Protein AF-A0A2U3QH13-F1 (afdb_monomer_lite)

pLDDT: mean 87.03, std 12.63, range [36.81, 96.69]

Foldseek 3Di:
DVLVVVVCVVQVWDDDPFWTWDWDQDPVRDIDIDTDGDDQWDWDQDPVRDIDIDGVNLLNVLCHVCVPDDSVVSSVVSVVVVVVVVCVVPVVPPPDD

Structure (mmCIF, N/CA/C/O backbone):
data_AF-A0A2U3QH13-F1
#
_entry.id   AF-A0A2U3QH13-F1
#
loop_
_atom_site.group_PDB
_atom_site.id
_atom_site.type_symbol
_atom_site.label_atom_id
_atom_site.label_alt_id
_atom_site.label_comp_id
_atom_site.label_asym_id
_atom_site.label_entity_id
_atom_site.label_seq_id
_atom_site.pdbx_PDB_ins_code
_atom_site.Cartn_x
_atom_site.Cartn_y
_atom_site.Cartn_z
_atom_site.occupancy
_atom_site.B_iso_or_equiv
_atom_site.auth_seq_id
_atom_site.auth_comp_id
_atom_site.auth_asym_id
_atom_site.auth_atom_id
_atom_site.pdbx_PDB_model_num
ATOM 1 N N . MET A 1 1 ? 7.460 -11.608 6.624 1.00 66.75 1 MET A N 1
ATOM 2 C CA . MET A 1 1 ? 6.467 -10.617 7.093 1.00 66.75 1 MET A CA 1
ATOM 3 C C . MET A 1 1 ? 6.915 -9.857 8.340 1.00 66.75 1 MET A C 1
ATOM 5 O O . MET A 1 1 ? 6.110 -9.116 8.876 1.00 66.75 1 MET A O 1
ATOM 9 N N . GLU A 1 2 ? 8.156 -9.982 8.825 1.00 81.50 2 GLU A N 1
ATOM 10 C CA . GLU A 1 2 ? 8.562 -9.188 9.998 1.00 81.50 2 GLU A CA 1
ATOM 11 C C . GLU A 1 2 ? 8.575 -7.682 9.688 1.00 81.50 2 GLU A C 1
ATOM 13 O O . GLU A 1 2 ? 8.057 -6.900 10.473 1.00 81.50 2 GLU A O 1
ATOM 18 N N . ALA A 1 3 ? 9.019 -7.293 8.487 1.00 85.00 3 ALA A N 1
ATOM 19 C CA . ALA A 1 3 ? 8.935 -5.907 8.033 1.00 85.00 3 ALA A CA 1
ATOM 20 C C . ALA A 1 3 ? 7.475 -5.427 7.881 1.00 85.00 3 ALA A C 1
ATOM 22 O O . ALA A 1 3 ? 7.130 -4.355 8.362 1.00 85.00 3 ALA A O 1
ATOM 23 N N . VAL A 1 4 ? 6.564 -6.253 7.350 1.00 87.75 4 VAL A N 1
ATOM 24 C CA . VAL A 1 4 ? 5.115 -5.953 7.384 1.00 87.75 4 VAL A CA 1
ATOM 25 C C . VAL A 1 4 ? 4.589 -5.739 8.812 1.00 87.75 4 VAL A C 1
ATOM 27 O O . VAL A 1 4 ? 3.818 -4.809 9.034 1.00 87.75 4 VAL A O 1
ATOM 30 N N . LYS A 1 5 ? 4.992 -6.557 9.796 1.00 90.25 5 LYS A N 1
ATOM 31 C CA . LYS A 1 5 ? 4.588 -6.353 11.201 1.00 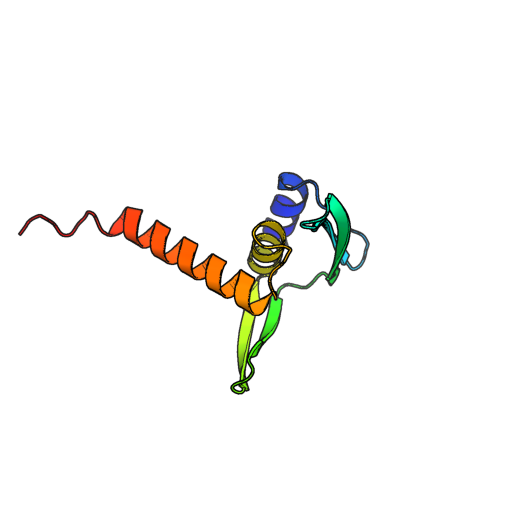90.25 5 LYS A CA 1
ATOM 32 C C . LYS A 1 5 ? 5.111 -5.034 11.759 1.00 90.25 5 LYS A C 1
ATOM 34 O O . LYS A 1 5 ? 4.396 -4.364 12.502 1.00 90.25 5 LYS A O 1
ATOM 39 N N . GLU A 1 6 ? 6.334 -4.658 11.398 1.00 91.25 6 GLU A N 1
ATOM 40 C CA . GLU A 1 6 ? 6.890 -3.358 11.761 1.00 91.25 6 GLU A CA 1
ATOM 41 C C . GLU A 1 6 ? 6.029 -2.220 11.198 1.00 91.25 6 GLU A C 1
ATOM 43 O O . GLU A 1 6 ? 5.667 -1.309 11.940 1.00 91.25 6 GLU A O 1
ATOM 48 N N . LEU A 1 7 ? 5.623 -2.306 9.927 1.00 90.31 7 LEU A N 1
ATOM 49 C CA . LEU A 1 7 ? 4.733 -1.325 9.296 1.00 90.31 7 LEU A CA 1
ATOM 50 C C . LEU A 1 7 ? 3.352 -1.284 9.960 1.00 90.31 7 LEU A C 1
ATOM 52 O O . LEU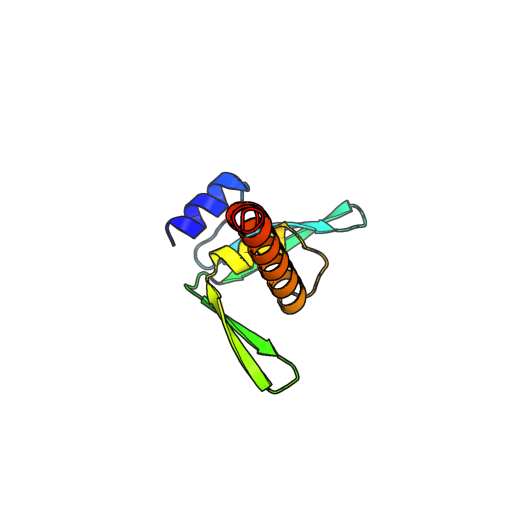 A 1 7 ? 2.820 -0.199 10.191 1.00 90.31 7 LEU A O 1
ATOM 56 N N . ILE A 1 8 ? 2.793 -2.444 10.325 1.00 89.69 8 ILE A N 1
ATOM 57 C CA . ILE A 1 8 ? 1.534 -2.528 11.078 1.00 89.69 8 ILE A CA 1
ATOM 58 C C . ILE A 1 8 ? 1.645 -1.745 12.388 1.00 89.69 8 ILE A C 1
ATOM 60 O O . ILE A 1 8 ? 0.779 -0.919 12.679 1.00 89.69 8 ILE A O 1
ATOM 64 N N . GLY A 1 9 ? 2.722 -1.952 13.149 1.00 91.94 9 GLY A N 1
ATOM 65 C CA . GLY A 1 9 ? 2.961 -1.227 14.397 1.00 91.94 9 GLY A CA 1
ATOM 66 C C . GLY A 1 9 ? 3.202 0.267 14.181 1.00 91.94 9 GLY A C 1
ATOM 67 O O . GLY A 1 9 ? 2.597 1.093 14.863 1.00 91.94 9 GLY A O 1
ATOM 68 N N . ARG A 1 10 ? 4.050 0.620 13.209 1.00 93.06 10 ARG A N 1
ATOM 69 C CA . ARG A 1 10 ? 4.445 2.003 12.904 1.00 93.06 10 ARG A CA 1
ATOM 70 C C . ARG A 1 10 ? 3.259 2.865 12.482 1.00 93.06 10 ARG A C 1
ATOM 72 O O . ARG A 1 10 ? 3.140 3.998 12.941 1.00 93.06 10 ARG A O 1
ATOM 79 N N . TYR A 1 11 ? 2.388 2.331 11.631 1.00 91.06 11 TYR A N 1
ATOM 80 C CA . TYR A 1 11 ? 1.251 3.066 11.076 1.00 91.06 11 TYR A CA 1
ATOM 81 C C . TYR A 1 11 ? -0.076 2.791 11.790 1.00 91.06 11 TYR A C 1
ATOM 83 O O . TYR A 1 11 ? -1.107 3.338 11.400 1.00 91.06 11 TYR A O 1
ATOM 91 N N . GLY A 1 12 ? -0.077 1.956 12.834 1.00 92.00 12 GLY A N 1
ATOM 92 C CA . GLY A 1 12 ? -1.298 1.584 13.549 1.00 92.00 12 GLY A CA 1
ATOM 93 C C . GLY A 1 12 ? -2.309 0.865 12.651 1.00 92.00 12 GLY A C 1
ATOM 94 O O . GLY A 1 12 ? -3.517 1.093 12.768 1.00 92.00 12 GLY A O 1
ATOM 95 N N . LEU A 1 13 ? -1.818 0.038 11.722 1.00 94.25 13 LEU A N 1
ATOM 96 C CA . LEU A 1 13 ? -2.668 -0.750 10.831 1.00 94.25 13 LEU A CA 1
ATOM 97 C C . LEU A 1 13 ? -3.390 -1.839 11.627 1.00 94.25 13 LEU A C 1
ATOM 99 O O . LEU A 1 13 ? -2.974 -2.234 12.717 1.00 94.25 13 LEU A O 1
ATOM 103 N N . GLN A 1 14 ? -4.484 -2.339 11.068 1.00 94.56 14 GLN A N 1
ATOM 104 C CA . GLN A 1 14 ? -5.203 -3.478 11.630 1.00 94.56 14 GLN A CA 1
ATOM 105 C C . GLN A 1 14 ? -4.894 -4.722 10.800 1.00 94.56 14 GLN A C 1
ATOM 107 O O . GLN A 1 14 ? -4.537 -4.626 9.629 1.00 94.56 14 GLN A O 1
ATOM 112 N N . GLU A 1 15 ? -5.052 -5.902 11.383 1.00 94.81 15 GLU A N 1
ATOM 113 C CA . GLU A 1 15 ? -4.976 -7.155 10.641 1.00 94.81 15 GLU A CA 1
ATOM 114 C C . GLU A 1 15 ? -5.984 -8.167 11.184 1.00 94.81 15 GLU A C 1
ATOM 116 O O . GLU A 1 15 ? -6.320 -8.155 12.369 1.00 94.81 15 GLU A O 1
ATOM 121 N N . ASP A 1 16 ? -6.465 -9.037 10.303 1.00 94.44 16 ASP A N 1
ATOM 122 C CA . ASP A 1 16 ? -7.236 -10.226 10.662 1.00 94.44 16 ASP A CA 1
ATOM 123 C C . ASP A 1 16 ? -6.474 -11.493 10.237 1.00 94.44 16 ASP A C 1
ATOM 125 O O . ASP A 1 16 ? -5.260 -11.457 10.033 1.00 94.44 16 ASP A O 1
ATOM 129 N N . GLN A 1 17 ? -7.139 -12.644 10.149 1.00 93.19 17 GLN A N 1
ATOM 130 C CA . GLN A 1 17 ? -6.481 -13.891 9.762 1.00 93.19 17 GLN A CA 1
ATOM 131 C C . GLN A 1 17 ? -5.894 -13.847 8.337 1.00 93.19 17 GLN A C 1
ATOM 133 O O . GLN A 1 17 ? -4.842 -14.438 8.093 1.00 93.19 17 GLN A O 1
ATOM 138 N N . GLU A 1 18 ? -6.532 -13.129 7.417 1.00 94.75 18 GLU A N 1
ATOM 139 C CA . GLU A 1 18 ? -6.233 -13.146 5.981 1.00 94.75 18 GLU A CA 1
ATOM 140 C C . GLU A 1 18 ? -5.763 -11.793 5.445 1.00 94.75 18 GLU A C 1
ATOM 142 O O . GLU A 1 18 ? -5.064 -11.752 4.431 1.00 94.75 18 GLU A O 1
ATOM 147 N N . HIS A 1 19 ? -6.096 -10.693 6.120 1.00 96.69 19 HIS A N 1
ATOM 148 C CA . HIS A 1 19 ? -5.923 -9.345 5.602 1.00 96.69 19 HIS A CA 1
ATOM 149 C C . HIS A 1 19 ? -5.079 -8.453 6.504 1.00 96.69 19 HIS A C 1
ATOM 151 O O . HIS A 1 19 ? -5.108 -8.543 7.731 1.00 96.69 19 HIS A O 1
ATOM 157 N N . ILE A 1 20 ? -4.378 -7.529 5.856 1.00 95.56 20 ILE A N 1
ATOM 158 C CA . ILE A 1 20 ? -3.872 -6.286 6.428 1.00 95.56 20 ILE A CA 1
ATOM 159 C C . ILE A 1 20 ? -4.876 -5.203 6.036 1.00 95.56 20 ILE A C 1
ATOM 161 O O . ILE A 1 20 ? -5.272 -5.097 4.874 1.00 95.56 20 ILE A O 1
ATOM 165 N N . ILE A 1 21 ? -5.318 -4.421 7.008 1.00 96.50 21 ILE A N 1
ATOM 166 C CA . ILE A 1 21 ? -6.388 -3.442 6.870 1.00 96.50 21 ILE A CA 1
ATOM 167 C C . ILE A 1 21 ? -5.783 -2.060 7.091 1.00 96.50 21 ILE A C 1
ATOM 169 O O . ILE A 1 21 ? -5.385 -1.702 8.204 1.00 96.50 21 ILE A O 1
ATOM 173 N N . ILE A 1 22 ? -5.742 -1.273 6.021 1.00 95.44 22 ILE A N 1
ATOM 174 C CA . ILE A 1 22 ? -5.181 0.075 6.019 1.00 95.44 22 ILE A CA 1
ATOM 175 C C . ILE A 1 22 ? -6.333 1.082 6.122 1.00 95.44 22 ILE A C 1
ATOM 177 O O . ILE A 1 22 ? -7.160 1.162 5.203 1.00 95.44 22 ILE A O 1
ATOM 181 N N . PRO A 1 23 ? -6.439 1.845 7.225 1.00 93.31 23 PRO A N 1
ATOM 182 C CA . PRO A 1 23 ? -7.380 2.950 7.312 1.00 93.31 23 PRO A CA 1
ATOM 183 C C . PRO A 1 23 ? -6.890 4.107 6.437 1.00 93.31 23 PRO A C 1
ATOM 185 O O . PRO A 1 23 ? -5.763 4.568 6.572 1.00 93.31 23 PRO A O 1
ATOM 188 N N . ILE A 1 24 ? -7.757 4.590 5.556 1.00 91.31 24 ILE A N 1
ATOM 189 C CA . ILE A 1 24 ? -7.464 5.682 4.628 1.00 91.31 24 ILE A CA 1
ATOM 190 C C . ILE A 1 24 ? -8.455 6.813 4.883 1.00 91.31 24 ILE A C 1
ATOM 192 O O . ILE A 1 24 ? -9.634 6.567 5.149 1.00 91.31 24 ILE A O 1
ATOM 196 N N . VAL A 1 25 ? -7.989 8.054 4.794 1.00 88.31 25 VAL A N 1
ATOM 197 C CA . VAL A 1 25 ? -8.855 9.233 4.757 1.00 88.31 25 VAL A CA 1
ATOM 198 C C . VAL A 1 25 ? -8.757 9.816 3.361 1.00 88.31 25 VAL A C 1
ATOM 200 O O . VAL A 1 25 ? -7.655 10.123 2.915 1.00 88.31 25 VAL A O 1
ATOM 203 N N . ASP A 1 26 ? -9.890 9.917 2.672 1.00 83.06 26 ASP A N 1
ATOM 204 C CA . ASP A 1 26 ? -9.904 10.494 1.334 1.00 83.06 26 ASP A CA 1
ATOM 205 C C . ASP A 1 26 ? -9.849 12.026 1.349 1.00 83.06 26 ASP A C 1
ATOM 207 O O . ASP A 1 26 ? -9.914 12.667 2.404 1.00 83.06 26 ASP A O 1
ATOM 211 N N . LYS A 1 27 ? -9.737 12.626 0.160 1.00 81.19 27 LYS A N 1
ATOM 212 C CA . LYS A 1 27 ? -9.672 14.090 -0.018 1.00 81.19 27 LYS A CA 1
ATOM 213 C C . LYS A 1 27 ? -10.886 14.831 0.556 1.00 81.19 27 LYS A C 1
ATOM 215 O O . LYS A 1 27 ? -10.760 15.994 0.927 1.00 81.19 27 LYS A O 1
ATOM 220 N N . ASP A 1 28 ? -12.033 14.159 0.665 1.00 87.62 28 ASP A N 1
ATOM 221 C CA . ASP A 1 28 ? -13.271 14.701 1.236 1.00 87.62 28 ASP A CA 1
ATOM 222 C C . ASP A 1 28 ? -13.361 14.477 2.761 1.00 87.62 28 ASP A C 1
ATOM 224 O O . ASP A 1 28 ? -14.394 14.746 3.381 1.00 87.62 28 ASP A O 1
ATOM 228 N N . GLY A 1 29 ? -12.303 13.948 3.385 1.00 86.19 29 GLY A N 1
ATOM 229 C CA . GLY A 1 29 ? -12.255 13.622 4.809 1.00 86.19 29 GLY A CA 1
ATOM 230 C C . GLY A 1 29 ? -13.022 12.351 5.181 1.00 86.19 29 GLY A C 1
ATOM 231 O O . GLY A 1 29 ? -13.211 12.066 6.371 1.00 86.19 29 GLY A O 1
ATOM 232 N N . ARG A 1 30 ? -13.490 11.566 4.204 1.00 89.25 30 ARG A N 1
ATOM 233 C CA . ARG A 1 30 ? -14.239 10.332 4.459 1.00 89.25 30 ARG A CA 1
ATOM 234 C C . ARG A 1 30 ? -13.275 9.205 4.787 1.00 89.25 30 ARG A C 1
ATOM 236 O O . ARG A 1 30 ? -12.272 8.980 4.114 1.00 89.25 30 ARG A O 1
ATOM 243 N N . LYS A 1 31 ? -13.624 8.441 5.819 1.00 90.56 31 LYS A N 1
ATOM 244 C CA . LYS A 1 31 ? -12.856 7.268 6.238 1.00 90.56 31 LYS A CA 1
ATOM 245 C C . LYS A 1 31 ? -13.185 6.079 5.338 1.00 90.56 31 LYS A C 1
ATOM 247 O O . LYS A 1 31 ? -14.3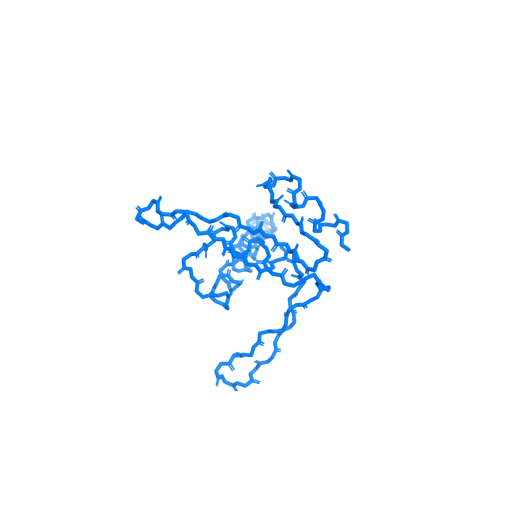41 5.664 5.259 1.00 90.56 31 LYS A O 1
ATOM 252 N N . LYS A 1 32 ? -12.163 5.507 4.715 1.00 91.44 32 LYS A N 1
ATOM 253 C CA . LYS A 1 32 ? -12.197 4.269 3.930 1.00 91.44 32 LYS A CA 1
ATOM 254 C C . LYS A 1 32 ? -11.261 3.234 4.553 1.00 91.44 32 LYS A C 1
ATOM 256 O O . LYS A 1 32 ? -10.453 3.540 5.429 1.00 91.44 32 LYS A O 1
ATOM 261 N N . ARG A 1 33 ? -11.396 1.985 4.116 1.00 93.00 33 ARG A N 1
ATOM 262 C CA . ARG A 1 33 ? -10.492 0.892 4.482 1.00 93.00 33 ARG A CA 1
ATOM 263 C C . ARG A 1 33 ? -10.045 0.184 3.215 1.00 93.00 33 ARG A C 1
ATOM 265 O O . ARG A 1 33 ? -10.891 -0.218 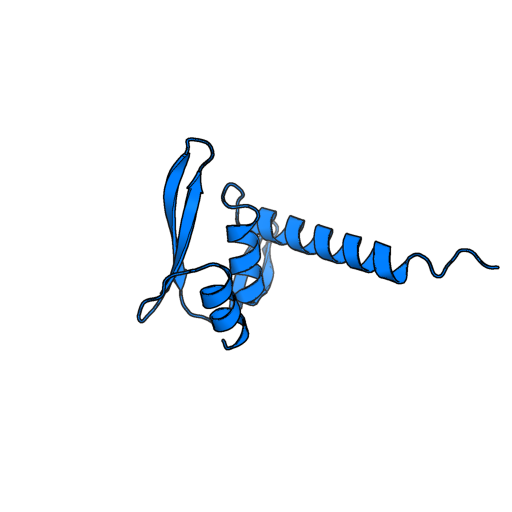2.419 1.00 93.00 33 ARG A O 1
ATOM 272 N N . CYS A 1 34 ? -8.738 0.044 3.046 1.00 93.69 34 CYS A N 1
ATOM 273 C CA . CYS A 1 34 ? -8.147 -0.834 2.049 1.00 93.69 34 CYS A CA 1
ATOM 274 C C . CYS A 1 34 ? -7.834 -2.178 2.714 1.00 93.69 34 CYS A C 1
ATOM 276 O O . CYS A 1 34 ? -7.293 -2.208 3.819 1.00 93.69 34 CYS A O 1
ATOM 278 N N . PHE A 1 35 ? -8.202 -3.274 2.056 1.00 95.44 35 PHE A N 1
ATOM 279 C CA . PHE A 1 35 ? -7.964 -4.633 2.532 1.00 95.44 35 PHE A CA 1
ATOM 280 C C . PHE A 1 35 ? -6.956 -5.303 1.603 1.00 95.44 35 PHE A C 1
ATOM 282 O O . PHE A 1 35 ? -7.211 -5.455 0.409 1.00 95.44 35 PHE A O 1
ATOM 289 N N . LEU A 1 36 ? -5.816 -5.705 2.154 1.00 95.06 36 LEU A N 1
ATOM 290 C CA . LEU A 1 36 ? -4.743 -6.372 1.428 1.00 95.06 36 LEU A CA 1
ATOM 291 C C . LEU A 1 36 ? -4.616 -7.807 1.910 1.00 95.06 36 LEU A C 1
ATOM 293 O O . LEU A 1 36 ? -4.418 -8.041 3.097 1.00 95.06 36 LEU A O 1
ATOM 297 N N . LEU A 1 37 ? -4.674 -8.769 0.991 1.00 95.31 37 LEU A N 1
ATOM 298 C CA . LEU A 1 37 ? -4.403 -10.167 1.319 1.00 95.31 37 LEU A CA 1
ATOM 299 C C . LEU A 1 37 ? -2.963 -10.339 1.809 1.00 95.31 37 LEU A C 1
ATOM 301 O O . LEU A 1 37 ? -2.016 -9.898 1.152 1.00 95.31 37 LEU A O 1
ATOM 305 N N . LYS A 1 38 ? -2.801 -11.055 2.920 1.00 92.75 38 LYS A N 1
ATOM 306 C CA . LYS A 1 38 ? -1.509 -11.427 3.496 1.00 92.75 38 LYS A CA 1
ATOM 307 C C . LYS A 1 38 ? -0.757 -12.360 2.557 1.00 92.75 38 LYS A C 1
ATOM 309 O O . LYS A 1 38 ? -0.989 -13.566 2.519 1.00 92.75 38 LYS A O 1
ATOM 314 N N . ARG A 1 39 ? 0.174 -11.794 1.796 1.00 94.06 39 ARG A N 1
ATOM 315 C CA . ARG A 1 39 ? 1.076 -12.515 0.891 1.00 94.06 39 ARG A CA 1
ATOM 316 C C . ARG A 1 39 ? 2.484 -11.927 0.989 1.00 94.06 39 ARG A C 1
ATOM 318 O O . ARG A 1 39 ? 2.647 -10.881 1.601 1.00 94.06 39 ARG A O 1
ATOM 325 N N . PRO A 1 40 ? 3.519 -12.589 0.457 1.00 92.31 40 PRO A N 1
ATOM 326 C CA . PRO A 1 40 ? 4.854 -11.995 0.433 1.00 92.31 40 PRO A CA 1
ATOM 327 C C . PRO A 1 40 ? 4.985 -10.893 -0.630 1.00 92.31 40 PRO A C 1
ATOM 329 O O . PRO A 1 40 ? 5.637 -9.887 -0.385 1.00 92.31 40 PRO A O 1
ATOM 332 N N . PHE A 1 41 ? 4.323 -11.072 -1.780 1.00 95.50 41 PHE A N 1
ATOM 333 C CA . PHE A 1 41 ? 4.420 -10.176 -2.933 1.00 95.50 41 PHE A CA 1
ATOM 334 C C . PHE A 1 41 ? 3.052 -9.915 -3.574 1.00 95.50 41 PHE A C 1
ATOM 336 O O . PHE A 1 41 ? 2.146 -10.757 -3.500 1.00 95.50 41 PHE A O 1
ATOM 343 N N . MET A 1 42 ? 2.936 -8.778 -4.258 1.00 94.62 42 MET A N 1
ATOM 344 C CA . MET A 1 42 ? 1.828 -8.432 -5.142 1.00 94.62 42 MET A CA 1
ATOM 345 C C . MET A 1 42 ? 2.343 -8.205 -6.563 1.00 94.62 42 MET A C 1
ATOM 347 O O . MET A 1 42 ? 3.240 -7.397 -6.780 1.00 94.62 42 MET A O 1
ATOM 351 N N . ARG A 1 43 ? 1.737 -8.894 -7.535 1.00 94.62 43 ARG A N 1
ATOM 352 C CA . ARG A 1 43 ? 2.019 -8.677 -8.954 1.00 94.62 43 ARG A CA 1
ATOM 353 C C . ARG A 1 43 ? 1.145 -7.564 -9.511 1.00 94.62 43 ARG A C 1
ATOM 355 O O . ARG A 1 43 ? -0.080 -7.657 -9.418 1.00 94.62 43 ARG A O 1
ATOM 362 N N . ILE A 1 44 ? 1.761 -6.584 -10.155 1.00 92.00 44 ILE A N 1
ATOM 363 C CA . ILE A 1 44 ? 1.085 -5.573 -10.967 1.00 92.00 44 ILE A CA 1
ATOM 364 C C . ILE A 1 44 ? 1.242 -5.941 -12.442 1.00 92.00 44 ILE A C 1
ATOM 366 O O . ILE A 1 44 ? 2.330 -6.299 -12.896 1.00 92.00 44 ILE A O 1
ATOM 370 N N . VAL A 1 45 ? 0.128 -5.874 -13.172 1.00 92.12 45 VAL A N 1
ATOM 371 C CA . VAL A 1 45 ? 0.079 -6.042 -14.627 1.00 92.12 45 VAL A CA 1
ATOM 372 C C . VAL A 1 45 ? -0.122 -4.666 -15.241 1.00 92.12 45 VAL A C 1
ATOM 374 O O . VAL A 1 45 ? -1.173 -4.055 -15.043 1.00 92.12 45 VAL A O 1
ATOM 377 N N . TYR A 1 46 ? 0.882 -4.176 -15.957 1.00 86.88 46 TYR A N 1
ATOM 378 C CA . TYR A 1 46 ? 0.820 -2.884 -16.627 1.00 86.88 46 TYR A CA 1
ATOM 379 C C . TYR A 1 46 ? 0.086 -2.994 -17.975 1.00 86.88 46 TYR A C 1
ATOM 381 O O . TYR A 1 46 ? 0.021 -4.083 -18.556 1.00 86.88 46 TYR A O 1
ATOM 389 N N . PRO A 1 47 ? -0.487 -1.889 -18.495 1.00 85.31 47 PRO A N 1
ATOM 390 C CA . PRO A 1 47 ? -1.263 -1.907 -19.740 1.00 85.31 47 PRO A CA 1
ATOM 391 C C . PRO A 1 47 ? -0.492 -2.382 -20.981 1.00 85.31 47 PRO A C 1
ATOM 393 O O . PRO A 1 47 ? -1.102 -2.871 -21.928 1.00 85.31 47 PRO A O 1
ATOM 396 N N . ASP A 1 48 ? 0.832 -2.249 -20.983 1.00 88.50 48 ASP A N 1
ATOM 397 C CA . ASP A 1 48 ? 1.736 -2.712 -22.044 1.00 88.50 48 ASP A CA 1
ATOM 398 C C . ASP A 1 48 ? 2.078 -4.212 -21.954 1.00 88.50 48 ASP A C 1
ATOM 400 O O . ASP A 1 48 ? 2.785 -4.747 -22.809 1.00 88.50 48 ASP A O 1
ATOM 404 N N . GLY A 1 49 ? 1.548 -4.912 -20.948 1.00 89.19 49 GLY A N 1
ATOM 405 C CA . GLY A 1 49 ? 1.802 -6.327 -20.703 1.00 89.19 49 GLY A CA 1
ATOM 406 C C . GLY A 1 49 ? 3.035 -6.598 -19.841 1.00 89.19 49 GLY A C 1
ATOM 407 O O . GLY A 1 49 ? 3.330 -7.769 -19.582 1.00 89.19 49 GLY A O 1
ATOM 408 N N . HIS A 1 50 ? 3.739 -5.568 -19.359 1.00 89.75 50 HIS A N 1
ATOM 409 C CA . HIS A 1 50 ? 4.803 -5.756 -18.380 1.00 89.75 50 HIS A CA 1
ATOM 410 C C . HIS A 1 50 ? 4.244 -6.217 -17.030 1.00 89.75 50 HIS A C 1
ATOM 412 O O . HIS A 1 50 ? 3.167 -5.813 -16.585 1.00 89.75 50 HIS A O 1
ATOM 418 N N . LEU A 1 51 ? 5.000 -7.099 -16.376 1.00 93.00 51 LEU A N 1
ATOM 419 C CA . LEU A 1 51 ? 4.674 -7.672 -15.077 1.00 93.00 51 LEU A CA 1
ATOM 420 C C . LEU A 1 51 ? 5.778 -7.308 -14.095 1.00 93.00 51 LEU A C 1
ATOM 422 O O . LEU A 1 51 ? 6.950 -7.552 -14.384 1.00 93.00 51 LEU A O 1
ATOM 426 N N . ALA A 1 52 ? 5.400 -6.790 -12.933 1.00 92.12 52 ALA A N 1
ATOM 427 C CA . ALA A 1 52 ? 6.330 -6.538 -11.839 1.00 92.12 52 ALA A CA 1
ATOM 428 C C . ALA A 1 52 ? 5.762 -7.085 -10.529 1.00 92.12 52 ALA A C 1
ATOM 430 O O . ALA A 1 52 ? 4.570 -6.935 -10.251 1.00 92.12 52 ALA A O 1
ATOM 431 N N . ASP A 1 53 ? 6.617 -7.737 -9.746 1.00 95.31 53 ASP A N 1
ATOM 432 C CA . ASP A 1 53 ? 6.294 -8.230 -8.412 1.00 95.31 53 ASP A CA 1
ATOM 433 C C . ASP A 1 53 ? 6.881 -7.275 -7.376 1.00 95.31 53 ASP A C 1
ATOM 435 O O . ASP A 1 53 ? 8.089 -7.051 -7.365 1.00 95.31 53 ASP A O 1
ATOM 439 N N . PHE A 1 54 ? 6.033 -6.754 -6.493 1.00 95.12 54 PHE A N 1
ATOM 440 C CA . PHE A 1 54 ? 6.437 -5.851 -5.420 1.00 95.12 54 PHE A CA 1
ATOM 441 C C . PHE A 1 54 ? 6.296 -6.536 -4.062 1.00 95.12 54 PHE A C 1
ATOM 443 O O . PHE A 1 54 ? 5.296 -7.232 -3.834 1.00 95.12 54 PHE A O 1
ATOM 450 N N . PRO A 1 55 ? 7.268 -6.370 -3.149 1.00 95.50 55 PRO A N 1
ATOM 451 C CA . PRO A 1 55 ? 7.134 -6.836 -1.776 1.00 95.50 55 PRO A CA 1
ATOM 452 C C . PRO A 1 55 ? 5.971 -6.110 -1.094 1.00 95.50 55 PRO A C 1
ATOM 454 O O . PRO A 1 55 ? 5.691 -4.941 -1.367 1.00 95.50 55 PRO A O 1
ATOM 457 N N . MET A 1 56 ? 5.256 -6.805 -0.207 1.00 94.94 56 MET A N 1
ATOM 458 C CA . MET A 1 56 ? 4.076 -6.218 0.437 1.00 94.94 56 MET A CA 1
ATOM 459 C C . MET A 1 56 ? 4.392 -4.968 1.259 1.00 94.94 56 MET A C 1
ATOM 461 O O . MET A 1 56 ? 3.518 -4.125 1.432 1.00 94.94 56 MET A O 1
ATOM 465 N N . GLU A 1 57 ? 5.616 -4.840 1.753 1.00 94.75 57 GLU A N 1
ATOM 466 C CA . GLU A 1 57 ? 6.104 -3.663 2.457 1.00 94.75 57 GLU A CA 1
ATOM 467 C C . GLU A 1 57 ? 5.991 -2.396 1.593 1.00 94.75 57 GLU A C 1
ATOM 469 O O . GLU A 1 57 ? 5.405 -1.406 2.026 1.00 94.75 57 GLU A O 1
ATOM 474 N N . GLU A 1 58 ? 6.465 -2.456 0.347 1.00 95.44 58 GLU A N 1
ATOM 475 C CA . GLU A 1 58 ? 6.391 -1.339 -0.605 1.00 95.44 58 GLU A CA 1
ATOM 476 C C . GLU A 1 58 ? 4.949 -1.049 -1.019 1.00 95.44 58 GLU A C 1
ATOM 478 O O . GLU A 1 58 ? 4.545 0.108 -1.115 1.00 95.44 58 GLU A O 1
ATOM 483 N N . VAL A 1 59 ? 4.138 -2.095 -1.193 1.00 96.00 59 VAL A N 1
ATOM 484 C CA . VAL A 1 59 ? 2.705 -1.955 -1.495 1.00 96.00 59 VAL A CA 1
ATOM 485 C C . VAL A 1 59 ? 1.984 -1.192 -0.382 1.00 96.00 59 VAL A C 1
ATOM 487 O O . VAL A 1 59 ? 1.188 -0.297 -0.663 1.00 96.00 59 VAL A O 1
ATOM 490 N N . ILE A 1 60 ? 2.255 -1.530 0.882 1.00 95.56 60 ILE A N 1
ATOM 491 C CA . ILE A 1 60 ? 1.658 -0.860 2.044 1.00 95.56 60 ILE A CA 1
ATOM 492 C C . ILE A 1 60 ? 2.108 0.603 2.105 1.00 95.56 60 ILE A C 1
ATOM 494 O O . ILE A 1 60 ? 1.262 1.486 2.239 1.00 95.56 60 ILE A O 1
ATOM 498 N N . GLU A 1 61 ? 3.409 0.864 1.972 1.00 95.31 61 GLU A N 1
ATOM 499 C CA . GLU A 1 61 ? 3.971 2.221 1.982 1.00 95.31 61 GLU A CA 1
ATOM 500 C C . GLU A 1 61 ? 3.380 3.095 0.866 1.00 95.31 61 GLU A C 1
ATOM 502 O O . GLU A 1 61 ? 2.941 4.218 1.124 1.00 95.31 61 GLU A O 1
ATOM 507 N N . ALA A 1 62 ? 3.276 2.564 -0.356 1.00 95.56 62 ALA A N 1
ATOM 508 C CA . ALA A 1 62 ? 2.687 3.268 -1.493 1.00 95.56 62 ALA A CA 1
ATOM 509 C C . ALA A 1 62 ? 1.221 3.658 -1.233 1.00 95.56 62 ALA A C 1
ATOM 511 O O . ALA A 1 62 ? 0.824 4.793 -1.503 1.00 95.56 62 ALA A O 1
ATOM 512 N N . ILE A 1 63 ? 0.422 2.750 -0.660 1.00 94.75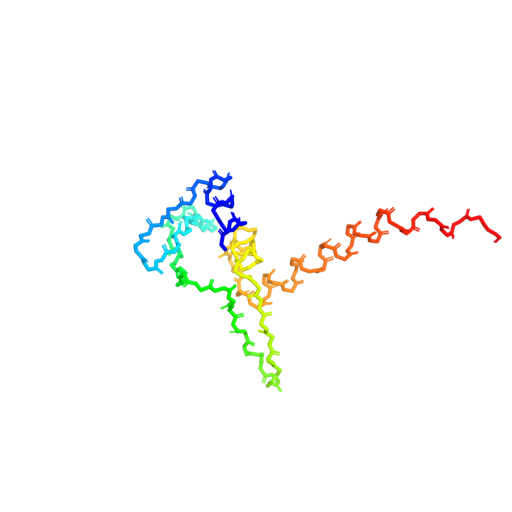 63 ILE A N 1
ATOM 513 C CA . ILE A 1 63 ? -0.990 3.011 -0.330 1.00 94.75 63 ILE A CA 1
ATOM 514 C C . ILE A 1 63 ? -1.122 4.066 0.772 1.00 94.75 63 ILE A C 1
ATOM 516 O O . ILE A 1 63 ? -2.033 4.890 0.724 1.00 94.75 63 ILE A O 1
ATOM 520 N N . ILE A 1 64 ? -0.239 4.050 1.771 1.00 93.25 64 ILE A N 1
ATOM 521 C CA . ILE A 1 64 ? -0.277 5.013 2.878 1.00 93.25 64 ILE A CA 1
ATOM 522 C C . ILE A 1 64 ? 0.152 6.405 2.410 1.00 93.25 64 ILE A C 1
ATOM 524 O O . ILE A 1 64 ? -0.501 7.388 2.766 1.00 93.25 64 ILE A O 1
ATOM 528 N N . LYS A 1 65 ? 1.224 6.502 1.615 1.00 93.00 65 LYS A N 1
ATOM 529 C CA . LYS A 1 65 ? 1.732 7.781 1.097 1.00 93.00 65 LYS A CA 1
ATOM 530 C C . LYS A 1 65 ? 0.801 8.402 0.056 1.00 93.00 65 LYS A C 1
ATOM 532 O O . LYS A 1 65 ? 0.582 9.612 0.087 1.00 93.00 65 LYS A O 1
ATOM 537 N N . TYR A 1 66 ? 0.234 7.591 -0.840 1.00 93.25 66 TYR A N 1
ATOM 538 C CA . TYR A 1 66 ? -0.596 8.066 -1.952 1.00 93.25 66 TYR A CA 1
ATOM 539 C C . TYR A 1 66 ? -1.949 7.342 -2.028 1.00 93.25 66 TYR A C 1
ATOM 541 O O . TYR A 1 66 ? -2.262 6.704 -3.035 1.00 93.25 66 TYR A O 1
ATOM 549 N N . PRO A 1 67 ? -2.809 7.475 -1.004 1.00 91.31 67 PRO A N 1
ATOM 550 C CA . PRO A 1 67 ? -4.053 6.704 -0.886 1.00 91.31 67 PRO A CA 1
ATOM 551 C C . PRO A 1 67 ? -5.073 6.935 -2.008 1.00 91.31 67 PRO A C 1
ATOM 553 O O . PRO A 1 67 ? -6.031 6.179 -2.158 1.00 91.31 67 PRO A O 1
ATOM 556 N N . GLU A 1 68 ? -4.891 8.011 -2.763 1.00 90.38 68 GLU A N 1
ATOM 557 C CA . GLU A 1 68 ? -5.802 8.482 -3.802 1.00 90.38 68 GLU A CA 1
ATOM 558 C C . GLU A 1 68 ? -5.353 8.094 -5.212 1.00 90.38 68 GLU A C 1
ATOM 560 O O . GLU A 1 68 ? -6.092 8.325 -6.170 1.00 90.38 68 GLU A O 1
ATOM 565 N N . LEU A 1 69 ? -4.139 7.557 -5.349 1.00 92.19 69 LEU A N 1
ATOM 566 C CA . LEU A 1 69 ? -3.590 7.150 -6.633 1.00 92.19 69 LEU A CA 1
ATOM 567 C C . LEU A 1 69 ? -3.848 5.661 -6.884 1.00 92.19 69 LEU A C 1
ATOM 569 O O . LEU A 1 69 ? -3.886 4.863 -5.942 1.00 92.19 69 LEU A O 1
ATOM 573 N N . PRO A 1 70 ? -3.987 5.248 -8.154 1.00 92.31 70 PRO A N 1
ATOM 574 C CA . PRO A 1 70 ? -3.874 3.845 -8.521 1.00 92.31 70 PRO A CA 1
ATOM 575 C C . PRO A 1 70 ? -2.562 3.258 -7.993 1.00 92.31 70 PRO A C 1
ATOM 577 O O . PRO A 1 70 ? -1.513 3.892 -8.080 1.00 92.31 70 PRO A O 1
ATOM 580 N N . LEU A 1 71 ? -2.600 2.022 -7.487 1.00 92.50 71 LEU A N 1
ATOM 581 C CA . LEU A 1 71 ? -1.435 1.394 -6.855 1.00 92.50 71 LEU A CA 1
ATOM 582 C C . LEU A 1 71 ? -0.195 1.373 -7.766 1.00 92.50 71 LEU A C 1
ATOM 584 O O . LEU A 1 71 ? 0.913 1.594 -7.295 1.00 92.50 71 LEU A O 1
ATOM 588 N N . SER A 1 72 ? -0.376 1.153 -9.070 1.00 92.38 72 SER A N 1
ATOM 589 C CA . SER A 1 72 ? 0.715 1.184 -10.051 1.00 92.38 72 SER A CA 1
ATOM 590 C C . SER A 1 72 ? 1.413 2.546 -10.131 1.00 92.38 72 SER A C 1
ATOM 592 O O . SER A 1 72 ? 2.628 2.594 -10.288 1.00 92.38 72 SER A O 1
ATOM 594 N N . GLU A 1 73 ? 0.656 3.640 -10.016 1.00 92.69 73 GLU A N 1
ATOM 595 C CA . GLU A 1 73 ? 1.188 5.008 -10.013 1.00 92.69 73 GLU A CA 1
ATOM 596 C C . GLU A 1 73 ? 1.824 5.345 -8.662 1.00 92.69 73 GLU A C 1
ATOM 598 O O . GLU A 1 73 ? 2.904 5.925 -8.612 1.00 92.69 73 GLU A O 1
ATOM 603 N N . ALA A 1 74 ? 1.192 4.927 -7.562 1.00 94.94 74 ALA A N 1
ATOM 604 C CA . ALA A 1 74 ? 1.724 5.111 -6.215 1.00 94.94 74 ALA A CA 1
ATOM 605 C C . ALA A 1 74 ? 3.084 4.414 -6.030 1.00 94.94 74 ALA A C 1
ATOM 607 O O . ALA A 1 74 ? 4.001 4.995 -5.455 1.00 94.94 74 ALA A O 1
ATOM 608 N N . LEU A 1 75 ? 3.226 3.188 -6.547 1.00 94.62 75 LEU A N 1
ATOM 609 C CA . LEU A 1 75 ? 4.490 2.448 -6.540 1.00 94.62 75 LEU A CA 1
ATOM 610 C C . LEU A 1 75 ? 5.550 3.143 -7.398 1.00 94.62 75 LEU A C 1
ATOM 612 O O . LEU A 1 75 ? 6.681 3.294 -6.953 1.00 94.62 75 LEU A O 1
ATOM 616 N N . TYR A 1 76 ? 5.185 3.615 -8.593 1.00 91.56 76 TYR A N 1
ATOM 617 C CA . TYR A 1 76 ? 6.103 4.368 -9.451 1.00 91.56 76 TYR A CA 1
ATOM 618 C C . TYR A 1 76 ? 6.682 5.594 -8.727 1.00 91.56 76 TYR A C 1
ATOM 620 O O . TYR A 1 76 ? 7.900 5.741 -8.652 1.00 91.56 76 TYR A O 1
ATOM 628 N N . LEU A 1 77 ? 5.822 6.421 -8.120 1.00 93.00 77 LEU A N 1
ATOM 629 C CA . LEU A 1 77 ? 6.259 7.604 -7.371 1.00 93.00 77 LEU A CA 1
ATOM 630 C C . LEU A 1 77 ? 7.121 7.243 -6.158 1.00 93.00 77 LEU A C 1
ATOM 632 O O . LEU A 1 77 ? 8.103 7.928 -5.884 1.00 93.00 77 LEU A O 1
ATOM 636 N N . LEU A 1 78 ? 6.787 6.156 -5.457 1.00 93.56 78 LEU A N 1
ATOM 637 C CA . LEU A 1 78 ? 7.578 5.681 -4.323 1.00 93.56 78 LEU A CA 1
ATOM 638 C C . LEU A 1 78 ? 9.021 5.357 -4.737 1.00 93.56 78 LEU A C 1
ATOM 640 O O . LEU A 1 78 ? 9.957 5.746 -4.038 1.00 93.56 78 LEU A O 1
ATOM 644 N N . HIS A 1 79 ? 9.205 4.667 -5.865 1.00 89.31 79 HIS A N 1
ATOM 645 C CA . HIS A 1 79 ? 10.536 4.344 -6.379 1.00 89.31 79 HIS A CA 1
ATOM 646 C C . HIS A 1 79 ? 11.278 5.577 -6.904 1.00 89.31 79 HIS A C 1
ATOM 648 O O . HIS A 1 79 ? 12.467 5.708 -6.630 1.00 89.31 79 HIS A O 1
ATOM 654 N N . GLU A 1 80 ? 10.599 6.519 -7.569 1.00 87.94 80 GLU A N 1
ATOM 655 C CA . GLU A 1 80 ? 11.235 7.782 -7.973 1.00 87.94 80 GLU A CA 1
ATOM 656 C C . GLU A 1 80 ? 11.715 8.607 -6.769 1.00 87.94 80 GLU A C 1
ATOM 658 O O . GLU A 1 80 ? 12.807 9.179 -6.810 1.00 87.94 80 GLU A O 1
ATOM 663 N N . GLU A 1 81 ? 10.939 8.660 -5.679 1.00 82.06 81 GLU A N 1
ATOM 664 C CA . GLU A 1 81 ? 11.362 9.313 -4.434 1.00 82.06 81 GLU A CA 1
ATOM 665 C C . GLU A 1 81 ? 12.609 8.649 -3.843 1.00 82.06 81 GLU A C 1
ATOM 667 O O . GLU A 1 81 ? 13.557 9.347 -3.478 1.00 82.06 81 GLU A O 1
ATOM 672 N N . LEU A 1 82 ? 12.629 7.314 -3.784 1.00 80.88 82 LEU A N 1
ATOM 673 C CA . LEU A 1 82 ? 13.772 6.539 -3.295 1.00 80.88 82 LEU A CA 1
ATOM 674 C C . LEU A 1 82 ? 15.025 6.790 -4.142 1.00 80.88 82 LEU A C 1
ATOM 676 O O . LEU A 1 82 ? 16.092 7.075 -3.595 1.00 80.88 82 LEU A O 1
ATOM 680 N N . ASP A 1 83 ? 14.901 6.753 -5.467 1.00 79.00 83 ASP A N 1
ATOM 681 C CA . ASP A 1 83 ? 16.013 7.009 -6.385 1.00 79.00 83 ASP A CA 1
ATOM 682 C C . ASP A 1 83 ? 16.533 8.448 -6.260 1.00 79.00 83 ASP A C 1
ATOM 684 O O . ASP A 1 83 ? 17.747 8.691 -6.287 1.00 79.00 83 ASP A O 1
ATOM 688 N N . ALA A 1 84 ? 15.635 9.419 -6.067 1.00 76.94 84 ALA A N 1
ATOM 689 C CA . ALA A 1 84 ? 16.000 10.810 -5.827 1.00 76.94 84 ALA A CA 1
ATOM 690 C C . ALA A 1 84 ? 16.702 11.000 -4.471 1.00 76.94 84 ALA A C 1
ATOM 692 O O . ALA A 1 84 ? 17.660 11.773 -4.382 1.00 76.94 84 ALA A O 1
ATOM 693 N N . GLU A 1 85 ? 16.263 10.314 -3.415 1.00 73.88 85 GLU A N 1
ATOM 694 C CA . GLU A 1 85 ? 16.921 10.327 -2.103 1.00 73.88 85 GLU A CA 1
ATOM 695 C C . GLU A 1 85 ? 18.318 9.704 -2.163 1.00 73.88 85 GLU A C 1
ATOM 697 O O . GLU A 1 85 ? 19.281 10.324 -1.704 1.00 73.88 85 GLU A O 1
ATOM 702 N N . ILE A 1 86 ? 18.459 8.542 -2.804 1.00 75.38 86 ILE A N 1
ATOM 703 C CA . ILE A 1 86 ? 19.755 7.897 -3.054 1.00 75.38 86 ILE A CA 1
ATOM 704 C C . ILE A 1 86 ? 20.663 8.852 -3.836 1.00 75.38 86 ILE A C 1
ATOM 706 O O . ILE A 1 86 ? 21.807 9.090 -3.447 1.00 75.38 86 ILE A O 1
ATOM 710 N N . SER A 1 87 ? 20.147 9.482 -4.890 1.00 76.62 87 SER A N 1
ATOM 711 C CA . SER A 1 87 ? 20.911 10.446 -5.685 1.00 76.62 87 SER A CA 1
ATOM 712 C C . SER A 1 87 ? 21.343 11.674 -4.879 1.00 76.62 87 SER A C 1
ATOM 714 O O . SER A 1 87 ? 22.428 12.193 -5.113 1.00 76.62 87 SER A O 1
ATOM 716 N N . LYS A 1 88 ? 20.564 12.137 -3.895 1.00 73.44 88 LYS A N 1
ATOM 717 C CA . LYS A 1 88 ? 20.985 13.227 -2.991 1.00 73.44 88 LYS A CA 1
ATOM 718 C C . LYS A 1 88 ? 22.071 12.790 -2.010 1.00 73.44 88 LYS A C 1
ATOM 720 O O . LYS A 1 88 ? 22.952 13.585 -1.695 1.00 73.44 88 LYS A O 1
ATOM 725 N N . ILE A 1 89 ? 22.008 11.551 -1.525 1.00 72.75 89 ILE A N 1
ATOM 726 C CA . ILE A 1 89 ? 22.978 11.004 -0.566 1.00 72.75 89 ILE A CA 1
ATOM 727 C C . ILE A 1 89 ? 24.323 10.725 -1.252 1.00 72.75 89 ILE A C 1
ATOM 729 O O . ILE A 1 89 ? 25.367 11.057 -0.697 1.00 72.75 89 ILE A O 1
ATOM 733 N N . PHE A 1 90 ? 24.304 10.163 -2.464 1.00 68.50 90 PHE A N 1
ATOM 734 C CA . PHE A 1 90 ? 25.507 9.701 -3.171 1.00 68.50 90 PHE A CA 1
ATOM 735 C C . PHE A 1 90 ? 25.946 10.600 -4.343 1.00 68.50 90 PHE A C 1
ATOM 737 O O . PHE A 1 90 ? 27.072 10.492 -4.821 1.00 68.50 90 PHE A O 1
ATOM 744 N N . GLY A 1 91 ? 25.096 11.512 -4.819 1.00 56.34 91 GLY A N 1
ATOM 745 C CA . GLY A 1 91 ? 25.393 12.415 -5.942 1.00 56.34 91 GLY A CA 1
ATOM 746 C C . GLY A 1 91 ? 26.304 13.596 -5.599 1.00 56.34 91 GLY A C 1
ATOM 747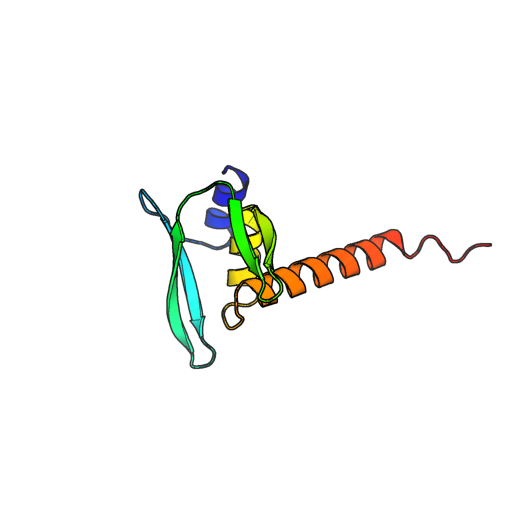 O O . GLY A 1 91 ? 26.759 14.284 -6.507 1.00 56.34 91 GLY A O 1
ATOM 748 N N . ASN A 1 92 ? 26.626 13.805 -4.319 1.00 51.19 92 ASN A N 1
ATOM 749 C CA . ASN A 1 92 ? 27.552 14.853 -3.874 1.00 51.19 92 ASN A CA 1
ATOM 750 C C . ASN A 1 92 ? 29.041 14.449 -3.939 1.00 51.19 92 ASN A C 1
ATOM 752 O O . ASN A 1 92 ? 29.900 15.242 -3.564 1.00 51.19 92 ASN A O 1
ATOM 756 N N . GLU A 1 93 ? 29.380 13.249 -4.428 1.00 52.50 93 GLU A N 1
ATOM 757 C CA . GLU A 1 93 ? 30.779 12.792 -4.553 1.00 52.50 93 GLU A CA 1
ATOM 758 C C . GLU A 1 93 ? 31.428 13.096 -5.922 1.00 52.50 93 GLU A C 1
ATOM 760 O O . GLU A 1 93 ? 32.556 12.674 -6.175 1.00 52.50 93 GLU A O 1
ATOM 765 N N . LYS A 1 94 ? 30.765 13.840 -6.822 1.00 48.56 94 LYS A N 1
ATOM 766 C CA . LYS A 1 94 ? 31.306 14.175 -8.160 1.00 48.56 94 LYS A CA 1
ATOM 767 C C . LYS A 1 94 ? 31.470 15.673 -8.448 1.00 48.56 94 LYS A C 1
ATOM 769 O O . LYS A 1 94 ? 31.291 16.101 -9.581 1.00 48.56 94 LYS A O 1
ATOM 774 N N . GLU A 1 95 ? 31.902 16.450 -7.459 1.00 47.06 95 GLU A N 1
ATOM 775 C CA . GLU A 1 95 ? 32.478 17.788 -7.687 1.00 47.06 95 GLU A CA 1
ATOM 776 C C . GLU A 1 95 ? 33.850 17.948 -7.012 1.00 47.06 95 GLU A C 1
ATOM 778 O O . GLU A 1 95 ? 34.091 18.897 -6.280 1.00 47.06 95 GLU A O 1
ATOM 783 N N . VAL A 1 96 ? 34.788 17.030 -7.264 1.00 45.62 96 VAL A N 1
ATOM 784 C CA . VAL A 1 96 ? 36.225 17.362 -7.257 1.00 45.62 96 VAL A CA 1
ATOM 785 C C . VAL A 1 96 ? 36.921 16.483 -8.293 1.00 45.62 96 VAL A C 1
ATOM 787 O O . VAL A 1 96 ? 37.314 15.362 -7.982 1.00 45.62 96 VAL A O 1
ATOM 790 N N . MET A 1 97 ? 37.058 16.984 -9.522 1.00 36.81 97 MET A N 1
ATOM 791 C CA . MET A 1 97 ? 38.214 16.743 -10.397 1.00 36.81 97 MET A CA 1
ATOM 792 C C . MET A 1 97 ? 38.228 17.755 -11.539 1.00 36.81 97 MET A C 1
ATOM 794 O O . MET A 1 97 ? 37.210 17.844 -12.257 1.00 36.81 97 MET A O 1
#

Secondary structure (DSSP, 8-state):
-HHHHHHHHHHT-EE-SSEEEEEEE-TTS-EEEEEEE--SEEEEE-TTS-EEEEEHHHHHHHHHH-TTS-HHHHHHHHHHHHHHHHHHHHGGG-S--

Organism: NCBI:txid2016548

Radius of gyration: 16.12 Å; chains: 1; bounding box: 52×32×36 Å

Sequence (97 aa):
MEAVKELIGRYGLQEDQEHIIIPIVDKDGRKKRCFLLKRPFMRIVYPDGHLADFPMEEVIEAIIKYPELPLSEALYLLHEELDAEISKIFGNEKEVM